Protein AF-A0A4U2DVZ7-F1 (afdb_monomer_lite)

Sequence (122 aa):
MNVKRATLSIHVYLTTVIILVVVLTSGIQIWLTNKGLSELILEANAKLFNRIAIETQLQLNKHYGTAFTAIGAFTKSYAVNSPDIEVREKLIPQLAQLLNEFPHVTSYSFYYPSGDLLSIAR

pLDDT: mean 84.23, std 10.75, range [34.94, 95.75]

Secondary structure (DSSP, 8-state):
---------HHHHHHHHHHHHHHHHHHHHHHHHHHHHHHHHHHHHHHHHHHHHHHHHHHHHHHHHHHHHHHHHHHHSHHHH-S-HHHHHTTHHHHHHHHHH-TT--EEEEE-TTS-EEEEE-

Foldseek 3Di:
DDPPPPPPDPVVVVVVVVVVVVCVVVVVVVVVVVVVVVVVVVVVVVVVVVVVVVVVVVVCCVQCVVVVVVVVVLVPDCLLQPPDPVSVVVCVVVQVVVCVVRVVDAKDWHQHPVRDIDIDGD

Structure (mmCIF, N/CA/C/O backbone):
data_AF-A0A4U2DVZ7-F1
#
_entry.id   AF-A0A4U2DVZ7-F1
#
loop_
_atom_site.group_PDB
_atom_site.id
_atom_site.type_symbol
_atom_site.label_atom_id
_atom_site.label_alt_id
_atom_site.label_comp_id
_atom_site.label_asym_id
_atom_site.label_entity_id
_atom_site.label_seq_id
_atom_site.pdbx_PDB_ins_code
_atom_site.Cartn_x
_atom_site.Cartn_y
_atom_site.Cartn_z
_atom_site.o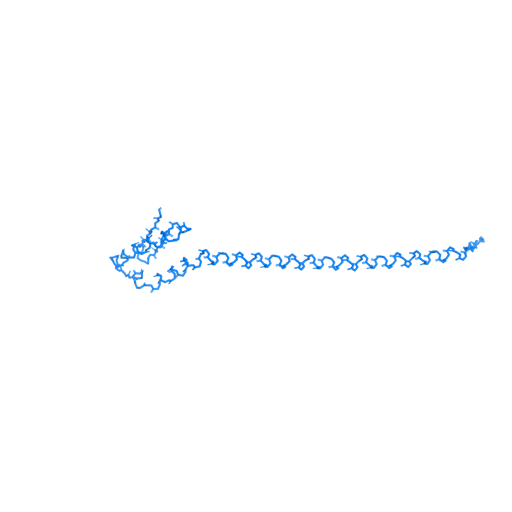ccupancy
_atom_site.B_iso_or_equiv
_atom_site.auth_seq_id
_atom_site.auth_comp_id
_atom_site.auth_asym_id
_atom_site.auth_atom_id
_atom_site.pdbx_PDB_model_num
ATOM 1 N N . MET A 1 1 ? 60.331 -9.190 -53.56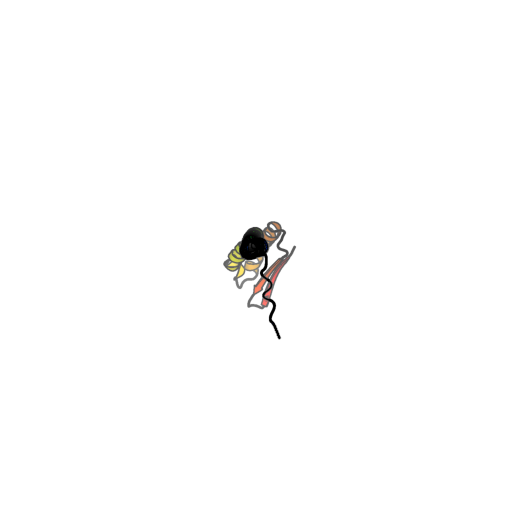9 1.00 36.16 1 MET A N 1
ATOM 2 C CA . MET A 1 1 ? 58.936 -9.681 -53.619 1.00 36.16 1 MET A CA 1
ATOM 3 C C . MET A 1 1 ? 58.028 -8.471 -53.785 1.00 36.16 1 MET A C 1
ATOM 5 O O . MET A 1 1 ? 58.029 -7.604 -52.925 1.00 36.16 1 MET A O 1
ATOM 9 N N . ASN A 1 2 ? 57.404 -8.331 -54.954 1.00 34.94 2 ASN A N 1
ATOM 10 C CA . ASN A 1 2 ? 56.772 -7.092 -55.413 1.00 34.94 2 ASN A CA 1
ATOM 11 C C . ASN A 1 2 ? 55.336 -7.006 -54.864 1.00 34.94 2 ASN A C 1
ATOM 13 O O . ASN A 1 2 ? 54.484 -7.808 -55.249 1.00 34.94 2 ASN A O 1
ATOM 17 N N . VAL A 1 3 ? 55.079 -6.091 -53.925 1.00 53.47 3 VAL A N 1
ATOM 18 C CA . VAL A 1 3 ? 53.750 -5.892 -53.325 1.00 53.47 3 VAL A CA 1
ATOM 19 C C . VAL A 1 3 ? 52.856 -5.238 -54.376 1.00 53.47 3 VAL A C 1
ATOM 21 O O . VAL A 1 3 ? 52.923 -4.031 -54.604 1.00 53.47 3 VAL A O 1
ATOM 24 N N . LYS A 1 4 ? 52.030 -6.044 -55.052 1.00 51.62 4 LYS A N 1
ATOM 25 C CA . LYS A 1 4 ? 51.003 -5.541 -55.968 1.00 51.62 4 LYS A CA 1
ATOM 26 C C . LYS A 1 4 ? 50.030 -4.665 -55.173 1.00 51.62 4 LYS A C 1
ATOM 28 O O . LYS A 1 4 ? 49.204 -5.179 -54.424 1.00 51.62 4 LYS A O 1
ATOM 33 N N . ARG A 1 5 ? 50.120 -3.342 -55.335 1.00 55.81 5 ARG A N 1
ATOM 34 C CA . ARG A 1 5 ? 49.074 -2.414 -54.892 1.00 55.81 5 ARG A CA 1
ATOM 35 C C . ARG A 1 5 ? 47.848 -2.669 -55.763 1.00 55.81 5 ARG A C 1
ATOM 37 O O . ARG A 1 5 ? 47.826 -2.273 -56.923 1.00 55.81 5 ARG A O 1
ATOM 44 N N . ALA A 1 6 ? 46.859 -3.371 -55.220 1.00 59.16 6 ALA A N 1
ATOM 45 C CA . ALA A 1 6 ? 45.544 -3.458 -55.832 1.00 59.16 6 ALA A CA 1
ATOM 46 C C . ALA A 1 6 ? 44.935 -2.049 -55.818 1.00 59.16 6 ALA A C 1
ATOM 48 O O . ALA A 1 6 ? 44.461 -1.574 -54.789 1.00 59.16 6 ALA A O 1
ATOM 49 N N . THR A 1 7 ? 45.013 -1.342 -56.944 1.00 58.47 7 THR A N 1
ATOM 50 C CA . THR A 1 7 ? 44.307 -0.077 -57.143 1.00 58.47 7 THR A CA 1
ATOM 51 C C . THR A 1 7 ? 42.826 -0.403 -57.276 1.00 58.47 7 THR A C 1
ATO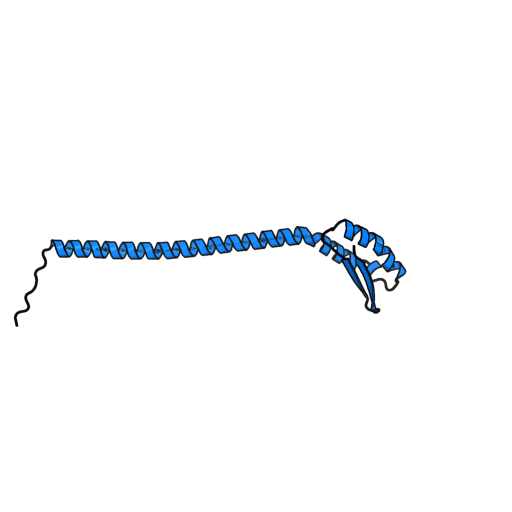M 53 O O . THR A 1 7 ? 42.338 -0.715 -58.362 1.00 58.47 7 THR A O 1
ATOM 56 N N . LEU A 1 8 ? 42.124 -0.426 -56.146 1.00 57.50 8 LEU A N 1
ATOM 57 C CA . LEU A 1 8 ? 40.675 -0.565 -56.121 1.00 57.50 8 LEU A CA 1
ATOM 58 C C . LEU A 1 8 ? 40.053 0.609 -56.887 1.00 57.50 8 LEU A C 1
ATOM 60 O O . LEU A 1 8 ? 40.417 1.765 -56.676 1.00 57.50 8 LEU A O 1
ATOM 64 N N . SER A 1 9 ? 39.135 0.293 -57.803 1.00 71.38 9 SER A N 1
ATOM 65 C CA . SER A 1 9 ? 38.401 1.292 -58.581 1.00 71.38 9 SER A CA 1
ATOM 66 C C . SER A 1 9 ? 37.676 2.248 -57.632 1.00 71.38 9 SER A C 1
ATOM 68 O O . SER A 1 9 ? 37.102 1.811 -56.636 1.00 71.38 9 SER A O 1
ATOM 70 N N . ILE A 1 10 ? 37.691 3.546 -57.940 1.00 73.94 10 ILE A N 1
ATOM 71 C CA . ILE A 1 10 ? 37.124 4.637 -57.124 1.00 73.94 10 ILE A CA 1
ATOM 72 C C . ILE A 1 10 ? 35.697 4.342 -56.609 1.00 73.94 10 ILE A C 1
ATOM 74 O O . ILE A 1 10 ? 35.343 4.699 -55.487 1.00 73.94 10 ILE A O 1
ATOM 78 N N . HIS A 1 11 ? 34.912 3.597 -57.391 1.00 73.75 11 HIS A N 1
ATOM 79 C CA . HIS A 1 11 ? 33.556 3.155 -57.061 1.00 73.75 11 HIS A CA 1
ATOM 80 C C . HIS A 1 11 ? 33.495 2.257 -55.815 1.00 73.75 11 HIS A C 1
ATOM 82 O O . HIS A 1 11 ? 32.539 2.339 -55.043 1.00 73.75 11 HIS A O 1
ATOM 88 N N . VAL A 1 12 ? 34.517 1.427 -55.580 1.00 81.38 12 VAL A N 1
ATOM 89 C CA . VAL A 1 12 ? 34.584 0.538 -54.410 1.00 81.38 12 VAL A CA 1
ATOM 90 C C . VAL A 1 12 ? 34.827 1.344 -53.138 1.00 81.38 12 VAL A C 1
ATOM 92 O O . VAL A 1 12 ? 34.175 1.095 -52.126 1.00 81.38 12 VAL A O 1
ATOM 95 N N . TYR A 1 13 ? 35.699 2.355 -53.190 1.00 82.44 13 TYR A N 1
ATOM 96 C CA . TYR A 1 13 ? 35.927 3.252 -52.055 1.00 82.44 13 TYR A CA 1
ATOM 97 C C . TYR A 1 13 ? 34.662 4.033 -51.696 1.00 82.44 13 TYR A C 1
ATOM 99 O O . TYR A 1 13 ? 34.267 4.046 -50.533 1.00 82.44 13 TYR A O 1
ATOM 107 N N . LEU A 1 14 ? 33.987 4.612 -52.694 1.00 83.31 14 LEU A N 1
ATOM 108 C CA . LEU A 1 14 ? 32.749 5.363 -52.483 1.00 83.31 14 LEU A CA 1
ATOM 109 C C . LEU A 1 14 ? 31.652 4.485 -51.859 1.00 83.31 14 LEU A C 1
ATOM 111 O O . LEU A 1 14 ? 31.043 4.869 -50.863 1.00 83.31 14 LEU A O 1
ATOM 115 N N . THR A 1 15 ? 31.450 3.278 -52.393 1.00 89.56 15 THR A N 1
ATOM 116 C CA . THR A 1 15 ? 30.448 2.330 -51.880 1.00 89.56 15 THR A CA 1
ATOM 117 C C . THR A 1 15 ? 30.771 1.896 -50.451 1.00 89.56 15 THR A C 1
ATOM 119 O O . THR A 1 15 ? 29.884 1.847 -49.604 1.00 89.56 15 THR A O 1
ATOM 122 N N . THR A 1 16 ? 32.048 1.645 -50.151 1.00 88.31 16 THR A N 1
ATOM 123 C CA . THR A 1 16 ? 32.490 1.254 -48.805 1.00 88.31 16 THR A CA 1
ATOM 124 C C . THR A 1 16 ? 32.238 2.367 -47.789 1.00 88.31 16 THR A C 1
ATOM 126 O O . THR A 1 16 ? 31.748 2.093 -46.697 1.00 88.31 16 THR A O 1
ATOM 129 N N . VAL A 1 17 ? 32.513 3.626 -48.148 1.00 91.00 17 VAL A N 1
ATOM 130 C CA . VAL A 1 17 ? 32.250 4.779 -47.272 1.00 91.00 17 VAL A CA 1
ATOM 131 C C . VAL A 1 17 ? 30.752 4.958 -47.034 1.00 91.00 17 VAL A C 1
ATOM 133 O O . VAL A 1 17 ? 30.344 5.164 -45.893 1.00 91.00 17 VAL A O 1
ATOM 136 N N . ILE A 1 18 ? 29.922 4.824 -48.072 1.00 92.19 18 ILE A N 1
ATOM 137 C CA . ILE A 1 18 ? 28.462 4.916 -47.931 1.00 92.19 18 ILE A CA 1
ATOM 138 C C . ILE A 1 18 ? 27.946 3.823 -46.990 1.00 92.19 18 ILE A C 1
ATOM 140 O O . ILE A 1 18 ? 27.223 4.127 -46.043 1.00 92.19 18 ILE A O 1
ATOM 144 N N . IL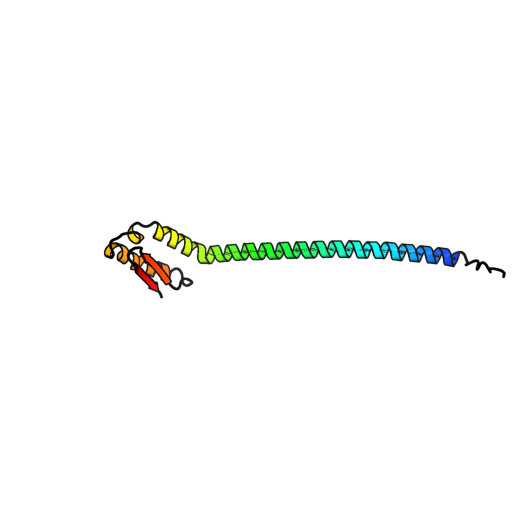E A 1 19 ? 28.355 2.568 -47.199 1.00 93.25 19 ILE A N 1
ATOM 145 C CA . ILE A 1 19 ? 27.953 1.448 -46.338 1.00 93.25 19 ILE A CA 1
ATOM 146 C C . ILE A 1 19 ? 28.407 1.690 -44.896 1.00 93.25 19 ILE A C 1
ATOM 148 O O . ILE A 1 19 ? 27.616 1.512 -43.973 1.00 93.25 19 ILE A O 1
ATOM 152 N N . LEU A 1 20 ? 29.646 2.146 -44.690 1.00 94.19 20 LEU A N 1
ATOM 153 C CA . LEU A 1 20 ? 30.174 2.450 -43.360 1.00 94.19 20 LEU A CA 1
ATOM 154 C C . LEU A 1 20 ? 29.317 3.505 -42.644 1.00 94.19 20 LEU A C 1
ATOM 156 O O . LEU A 1 20 ? 28.933 3.311 -41.492 1.00 94.19 20 LEU A O 1
ATOM 160 N N . VAL A 1 21 ? 28.978 4.600 -43.328 1.00 94.62 21 VAL A N 1
ATOM 161 C CA . VAL A 1 21 ? 28.149 5.671 -42.758 1.00 94.62 21 VAL A CA 1
ATOM 162 C C . VAL A 1 21 ? 26.741 5.169 -42.445 1.00 94.62 21 VAL A C 1
ATOM 164 O O . VAL A 1 21 ? 26.222 5.460 -41.367 1.00 94.62 21 VAL A O 1
ATOM 167 N N . VAL A 1 22 ? 26.132 4.377 -43.332 1.00 95.56 22 VAL A N 1
ATOM 168 C CA . VAL A 1 22 ? 24.801 3.791 -43.100 1.00 95.56 22 VAL A CA 1
ATOM 169 C C . VAL A 1 22 ? 24.815 2.860 -41.888 1.00 95.56 22 VAL A C 1
ATOM 171 O O . VAL A 1 22 ? 23.927 2.950 -41.043 1.00 95.56 22 VAL A O 1
ATOM 174 N N . VAL A 1 23 ? 25.832 2.007 -41.750 1.00 95.75 23 VAL A N 1
ATOM 175 C CA . VAL A 1 23 ? 25.953 1.092 -40.604 1.00 95.75 23 VAL A CA 1
ATOM 176 C C . VAL A 1 23 ? 26.142 1.865 -39.300 1.00 95.75 23 VAL A C 1
ATOM 178 O O . VAL A 1 23 ? 25.478 1.559 -38.311 1.00 95.75 23 VAL A O 1
ATOM 181 N N . LEU A 1 24 ? 26.995 2.892 -39.292 1.00 95.19 24 LEU A N 1
ATOM 182 C CA . LEU A 1 24 ? 27.234 3.710 -38.101 1.00 95.19 24 LEU A CA 1
ATOM 183 C C . LEU A 1 24 ? 25.984 4.489 -37.683 1.00 95.19 24 LEU A C 1
ATOM 185 O O . LEU A 1 24 ? 25.597 4.455 -36.517 1.00 95.19 24 LEU A O 1
ATOM 189 N N . THR A 1 25 ? 25.329 5.160 -38.631 1.00 94.38 25 THR A N 1
ATOM 190 C CA . THR A 1 25 ? 24.107 5.932 -38.357 1.00 94.38 25 THR A CA 1
ATOM 191 C C . THR A 1 25 ? 22.969 5.032 -37.885 1.00 94.38 25 THR A C 1
ATOM 193 O O . THR A 1 25 ? 22.352 5.331 -36.864 1.00 94.38 25 THR A O 1
ATOM 196 N N . SER A 1 26 ? 22.754 3.891 -38.547 1.00 94.50 26 SER A N 1
ATOM 197 C CA . SER A 1 26 ? 21.735 2.911 -38.149 1.00 94.50 26 SER A CA 1
ATOM 198 C C . SER A 1 26 ? 22.035 2.317 -36.773 1.00 94.50 26 SER A C 1
ATOM 200 O O . SER A 1 26 ? 21.141 2.211 -35.939 1.00 94.50 26 SER A O 1
ATOM 202 N N . GLY A 1 27 ? 23.297 1.976 -36.494 1.00 93.00 27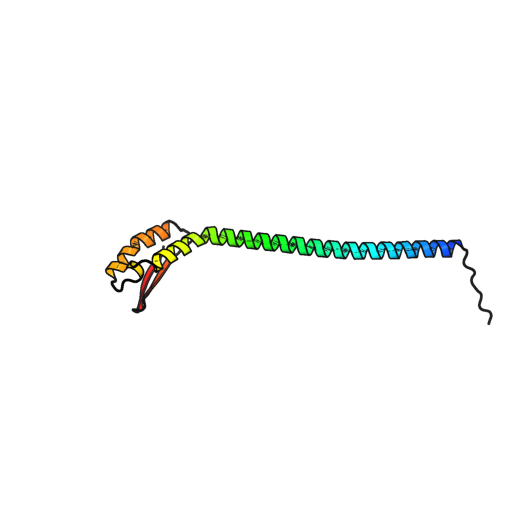 GLY A N 1
ATOM 203 C CA . GLY A 1 27 ? 23.713 1.451 -35.193 1.00 93.00 27 GLY A CA 1
ATOM 204 C C . GLY A 1 27 ? 23.466 2.443 -34.054 1.00 93.00 27 GLY A C 1
ATOM 205 O O . GLY A 1 27 ? 22.897 2.072 -33.027 1.00 93.00 27 GLY A O 1
ATOM 206 N N . ILE A 1 28 ? 23.825 3.717 -34.253 1.00 93.81 28 ILE A N 1
ATOM 207 C CA . ILE A 1 28 ? 23.580 4.783 -33.270 1.00 93.81 28 ILE A CA 1
ATOM 208 C C . ILE A 1 28 ? 22.077 4.995 -33.066 1.00 93.81 28 ILE A C 1
ATOM 210 O O . ILE A 1 28 ? 21.631 5.100 -31.925 1.00 93.81 28 ILE A O 1
ATOM 214 N N . GLN A 1 29 ? 21.288 5.027 -34.143 1.00 90.88 29 GLN A N 1
ATOM 215 C CA . GLN A 1 29 ? 19.832 5.172 -34.055 1.00 90.88 29 GLN A CA 1
ATOM 216 C C . GLN A 1 29 ? 19.199 4.022 -33.273 1.00 90.88 29 GLN A C 1
ATOM 218 O O . GLN A 1 29 ? 18.458 4.277 -32.328 1.00 90.88 29 GLN A O 1
ATOM 223 N N . ILE A 1 30 ? 19.541 2.772 -33.598 1.00 93.50 30 ILE A N 1
ATOM 224 C CA . ILE A 1 30 ? 19.050 1.590 -32.875 1.00 93.50 30 ILE A CA 1
ATOM 225 C C . ILE A 1 30 ? 19.413 1.685 -31.393 1.00 93.50 30 ILE A C 1
ATOM 227 O O . ILE A 1 30 ? 18.566 1.434 -30.536 1.00 93.50 30 ILE A O 1
ATOM 231 N N . TRP A 1 31 ? 20.648 2.077 -31.077 1.00 91.81 31 TRP A N 1
ATOM 232 C CA . TRP A 1 31 ? 21.097 2.207 -29.694 1.00 91.81 31 TRP A CA 1
ATOM 233 C C . TRP A 1 31 ? 20.312 3.276 -28.921 1.00 91.81 31 TRP A C 1
ATOM 235 O O . TRP A 1 31 ? 19.808 2.998 -27.830 1.00 91.81 31 TRP A O 1
ATOM 245 N N . LEU A 1 32 ? 20.150 4.470 -29.499 1.00 91.56 32 LEU A N 1
ATOM 246 C CA . LEU A 1 32 ? 19.385 5.562 -28.890 1.00 91.56 32 LEU A CA 1
ATOM 247 C C . LEU A 1 32 ? 17.907 5.197 -28.721 1.00 91.56 32 LEU A C 1
ATOM 249 O O . LEU A 1 32 ? 17.340 5.418 -27.652 1.00 91.56 32 LEU A O 1
ATOM 253 N N . THR A 1 33 ? 17.294 4.596 -29.741 1.00 92.19 33 THR A N 1
ATOM 254 C CA . THR A 1 33 ? 15.898 4.152 -29.689 1.00 92.19 33 THR A CA 1
ATOM 255 C C . THR A 1 33 ? 15.700 3.065 -28.639 1.00 92.19 33 THR A C 1
ATOM 257 O O . THR A 1 33 ? 14.752 3.147 -27.863 1.00 92.19 33 THR A O 1
ATOM 260 N N . ASN A 1 34 ? 16.596 2.080 -28.554 1.00 89.81 34 ASN A N 1
ATOM 261 C CA . ASN A 1 34 ? 16.488 1.017 -27.557 1.00 89.81 34 ASN A CA 1
ATOM 262 C C . ASN A 1 34 ? 16.603 1.566 -26.126 1.00 89.81 34 ASN A C 1
ATOM 264 O O . ASN A 1 34 ? 15.844 1.162 -25.243 1.00 89.81 34 ASN A O 1
ATOM 268 N N . LYS A 1 35 ? 17.505 2.532 -25.904 1.00 90.62 35 LYS A N 1
ATOM 269 C CA . LYS A 1 35 ? 17.629 3.216 -24.613 1.00 90.62 35 LYS A CA 1
ATOM 270 C C . LYS A 1 35 ? 16.356 3.997 -24.270 1.00 90.62 35 LYS A C 1
ATOM 272 O O . LYS A 1 35 ? 15.810 3.803 -23.189 1.00 90.62 35 LYS A O 1
ATOM 277 N N . GLY A 1 36 ? 15.850 4.804 -25.205 1.00 87.88 36 GLY A N 1
ATOM 278 C CA . GLY A 1 36 ? 14.630 5.589 -25.000 1.00 87.88 36 GLY A CA 1
ATOM 279 C C . GLY A 1 36 ? 13.397 4.720 -24.742 1.00 87.88 36 GLY A C 1
ATOM 280 O O . GLY A 1 36 ? 12.641 4.988 -23.815 1.00 87.88 36 GLY A O 1
ATOM 281 N N . LEU A 1 37 ? 13.213 3.632 -25.497 1.00 89.88 37 LEU A N 1
ATOM 282 C CA . LEU A 1 37 ? 12.116 2.686 -25.265 1.00 89.88 37 LEU A CA 1
ATOM 283 C C . LEU A 1 37 ? 12.235 1.995 -23.905 1.00 89.88 37 LEU A C 1
ATOM 285 O O . LEU A 1 37 ? 11.230 1.844 -23.216 1.00 89.88 37 LEU A O 1
ATOM 289 N N . SER A 1 38 ? 13.445 1.606 -23.501 1.00 89.00 38 SER A N 1
ATOM 290 C CA . SER A 1 38 ? 13.673 0.976 -22.195 1.00 89.00 38 SER A CA 1
ATOM 291 C C . SER A 1 38 ? 13.333 1.922 -21.041 1.00 89.00 38 SER A C 1
ATOM 293 O O . SER A 1 38 ? 12.663 1.511 -20.095 1.00 89.00 38 SER A O 1
ATOM 295 N N . GLU A 1 39 ? 13.743 3.190 -21.134 1.00 91.00 39 GLU A N 1
ATOM 296 C CA . GLU A 1 39 ? 13.409 4.224 -20.146 1.00 91.00 39 GLU A CA 1
ATOM 297 C C . GLU A 1 39 ? 11.898 4.482 -20.091 1.00 91.00 39 GLU A C 1
ATOM 299 O O . GLU A 1 39 ? 11.315 4.455 -19.008 1.00 91.00 39 GLU A O 1
ATOM 304 N N . LEU A 1 40 ? 11.242 4.629 -21.246 1.00 92.19 40 LEU A N 1
ATOM 305 C CA . LEU A 1 40 ? 9.792 4.832 -21.320 1.00 92.19 40 LEU A CA 1
ATOM 306 C C . LEU A 1 40 ? 9.003 3.647 -20.753 1.00 92.19 40 LEU A C 1
ATOM 308 O O . LEU A 1 40 ? 8.022 3.850 -20.039 1.00 92.19 40 LEU A O 1
ATOM 312 N N . ILE A 1 41 ? 9.414 2.409 -21.047 1.00 90.62 41 ILE A N 1
ATOM 313 C CA . ILE A 1 41 ? 8.780 1.204 -20.491 1.00 90.62 41 ILE A CA 1
ATOM 314 C C . ILE A 1 41 ? 8.950 1.174 -18.971 1.00 90.62 41 ILE A C 1
ATOM 316 O O . ILE A 1 41 ? 7.998 0.874 -18.247 1.00 90.62 41 ILE A O 1
ATOM 320 N N . LEU A 1 42 ? 10.145 1.499 -18.476 1.00 92.00 42 LEU A N 1
ATOM 321 C CA . LEU A 1 42 ? 10.420 1.529 -17.044 1.00 92.00 42 LEU A CA 1
ATOM 322 C C . LEU A 1 42 ? 9.578 2.597 -16.334 1.00 92.00 42 LEU A C 1
ATOM 324 O O . LEU A 1 42 ? 8.962 2.304 -15.308 1.00 92.00 42 LEU A O 1
ATOM 328 N N . GLU A 1 43 ? 9.481 3.797 -16.901 1.00 92.81 43 GLU A N 1
ATOM 329 C CA . GLU A 1 43 ? 8.659 4.882 -16.363 1.00 92.81 43 GLU A CA 1
ATOM 330 C C . GLU A 1 43 ? 7.161 4.547 -16.406 1.00 92.81 43 GLU A C 1
ATOM 332 O O . GLU A 1 43 ? 6.446 4.741 -15.418 1.00 92.81 43 GLU A O 1
ATOM 337 N N . ALA A 1 44 ? 6.677 3.981 -17.514 1.00 91.19 44 ALA A N 1
ATOM 338 C CA . ALA A 1 44 ? 5.287 3.557 -17.649 1.00 91.19 44 ALA A CA 1
ATOM 339 C C . ALA A 1 44 ? 4.920 2.488 -16.608 1.00 91.19 44 ALA A C 1
ATOM 341 O O . ALA A 1 44 ? 3.878 2.593 -15.955 1.00 91.19 44 ALA A O 1
ATOM 342 N N . ASN A 1 45 ? 5.797 1.504 -16.399 1.00 92.56 45 ASN A N 1
ATOM 343 C CA . ASN A 1 45 ? 5.608 0.482 -15.374 1.00 92.56 45 ASN A CA 1
ATOM 344 C C . ASN A 1 45 ? 5.619 1.089 -13.971 1.00 92.56 45 ASN A C 1
ATOM 346 O O . ASN A 1 45 ? 4.717 0.805 -13.185 1.00 92.56 45 ASN A O 1
ATOM 350 N N . ALA A 1 46 ? 6.577 1.966 -13.662 1.00 92.69 46 ALA A N 1
ATOM 351 C CA . ALA A 1 46 ? 6.632 2.649 -12.371 1.00 92.69 46 ALA A CA 1
ATOM 352 C C . ALA A 1 46 ? 5.343 3.441 -12.094 1.00 92.69 46 ALA A C 1
ATOM 354 O O . ALA A 1 46 ? 4.784 3.368 -10.998 1.00 92.69 46 ALA A O 1
ATOM 355 N N . LYS A 1 47 ? 4.814 4.138 -13.105 1.00 94.81 47 LYS A N 1
ATOM 356 C CA . LYS A 1 47 ? 3.552 4.879 -13.004 1.00 94.81 47 LYS A CA 1
ATOM 357 C C . LYS A 1 47 ? 2.350 3.959 -12.783 1.00 94.81 47 LYS A C 1
ATOM 359 O O . LYS A 1 47 ? 1.496 4.279 -11.955 1.00 94.81 47 LYS A O 1
ATOM 364 N N . LEU A 1 48 ? 2.281 2.831 -13.492 1.00 94.44 48 LEU A N 1
ATOM 365 C CA . LEU A 1 48 ? 1.227 1.830 -13.304 1.00 94.44 48 LEU A CA 1
ATOM 366 C C . LEU A 1 48 ? 1.281 1.221 -11.902 1.00 94.44 48 LEU A C 1
ATOM 368 O O . LEU A 1 48 ? 0.256 1.193 -11.225 1.00 94.44 48 LEU A O 1
ATOM 372 N N . PHE A 1 49 ? 2.460 0.812 -11.431 1.00 95.44 49 PHE A N 1
ATOM 373 C CA . PHE A 1 49 ? 2.629 0.283 -10.077 1.00 95.44 49 PHE A CA 1
ATOM 374 C C . PHE A 1 49 ? 2.249 1.307 -9.011 1.00 95.44 49 PHE A C 1
ATOM 376 O O . PHE A 1 49 ? 1.510 0.971 -8.088 1.00 95.44 49 PHE A O 1
ATOM 383 N N . ASN A 1 50 ? 2.682 2.561 -9.155 1.00 95.12 50 ASN A N 1
ATOM 384 C CA . ASN A 1 50 ? 2.309 3.622 -8.224 1.00 95.12 50 ASN A CA 1
ATOM 385 C C . ASN A 1 50 ? 0.791 3.847 -8.204 1.00 95.12 50 ASN A C 1
ATOM 387 O O . ASN A 1 50 ? 0.189 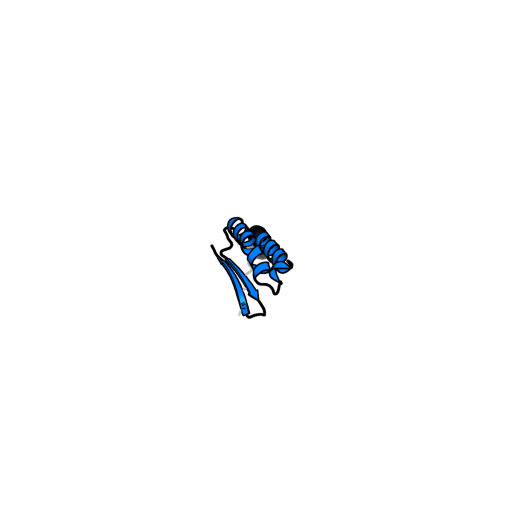3.981 -7.140 1.00 95.12 50 ASN A O 1
ATOM 391 N N . ARG A 1 51 ? 0.146 3.834 -9.375 1.00 94.31 51 ARG A N 1
ATOM 392 C CA . ARG A 1 51 ? -1.309 3.958 -9.468 1.00 94.31 51 ARG A CA 1
ATOM 393 C C . ARG A 1 51 ? -2.023 2.794 -8.785 1.00 94.31 51 ARG A C 1
ATOM 395 O O . ARG A 1 51 ? -2.931 3.039 -7.998 1.00 94.31 51 ARG A O 1
ATOM 402 N N . ILE A 1 52 ? -1.592 1.559 -9.040 1.00 94.12 52 ILE A N 1
ATOM 403 C CA . ILE A 1 52 ? -2.141 0.363 -8.388 1.00 94.12 52 ILE A CA 1
ATOM 404 C C . ILE A 1 52 ? -1.967 0.462 -6.869 1.00 94.12 52 ILE A C 1
ATOM 406 O O . ILE A 1 52 ? -2.911 0.184 -6.135 1.00 94.12 52 ILE A O 1
ATOM 410 N N . ALA A 1 53 ? -0.800 0.896 -6.387 1.00 91.44 53 ALA A N 1
ATOM 411 C CA . ALA A 1 53 ? -0.542 1.064 -4.960 1.00 91.44 53 ALA A CA 1
ATOM 412 C C . ALA A 1 53 ? -1.488 2.095 -4.324 1.00 91.44 53 ALA A C 1
ATOM 414 O O . ALA A 1 53 ? -2.110 1.803 -3.302 1.00 91.44 53 ALA A O 1
ATOM 415 N N . ILE A 1 54 ? -1.657 3.261 -4.954 1.00 95.50 54 ILE A N 1
ATOM 416 C CA . ILE A 1 54 ? -2.562 4.318 -4.478 1.00 95.50 54 ILE A CA 1
ATOM 417 C C . ILE A 1 54 ? -4.017 3.840 -4.489 1.00 95.50 54 ILE A C 1
ATOM 419 O O . ILE A 1 54 ? -4.730 4.016 -3.502 1.00 95.50 54 ILE A O 1
ATOM 423 N N . GLU A 1 55 ? -4.471 3.222 -5.581 1.00 94.06 55 GLU A N 1
ATOM 424 C CA . GLU A 1 55 ? -5.842 2.714 -5.691 1.00 94.06 55 GLU A CA 1
ATOM 425 C C . GLU A 1 55 ? -6.107 1.606 -4.666 1.00 94.06 55 GLU A C 1
ATOM 427 O O . GLU A 1 55 ? -7.148 1.619 -4.008 1.00 94.06 55 GLU A O 1
ATOM 432 N N . THR A 1 56 ? -5.144 0.707 -4.453 1.00 91.75 56 THR A N 1
ATOM 433 C CA . THR A 1 56 ? -5.230 -0.348 -3.434 1.00 91.75 56 THR A CA 1
ATOM 434 C C . THR A 1 56 ? -5.293 0.250 -2.035 1.00 91.75 56 THR A C 1
ATOM 436 O O . THR A 1 56 ? -6.163 -0.119 -1.250 1.00 91.75 56 THR A O 1
ATOM 439 N N . GLN A 1 57 ? -4.425 1.212 -1.715 1.00 89.69 57 GLN A N 1
ATOM 440 C CA . GLN A 1 57 ? -4.447 1.897 -0.423 1.00 89.69 57 GLN A CA 1
ATOM 441 C C . GLN A 1 57 ? -5.787 2.601 -0.190 1.00 89.69 57 GLN A C 1
ATOM 443 O O . GLN A 1 57 ? -6.348 2.518 0.903 1.00 89.69 57 GLN A O 1
ATOM 448 N N . LEU A 1 58 ? -6.324 3.270 -1.210 1.00 91.56 58 LEU A N 1
ATOM 449 C CA . LEU A 1 58 ? -7.609 3.955 -1.122 1.00 91.56 58 LEU A CA 1
ATOM 450 C C . LEU A 1 58 ? -8.755 2.960 -0.921 1.00 91.56 58 LEU A C 1
ATOM 452 O O . LEU A 1 58 ? -9.622 3.203 -0.083 1.00 91.56 58 LEU A O 1
ATOM 456 N N . GLN A 1 59 ? -8.747 1.828 -1.628 1.00 88.94 59 GLN A N 1
ATOM 457 C CA . GLN A 1 59 ? -9.729 0.761 -1.428 1.00 88.94 59 GLN A CA 1
ATOM 458 C C . GLN A 1 59 ? -9.635 0.161 -0.023 1.00 88.94 59 GLN A C 1
ATOM 460 O O . GLN A 1 59 ? -10.660 0.042 0.646 1.00 88.94 59 GLN A O 1
ATOM 465 N N . LEU A 1 60 ? -8.431 -0.146 0.464 1.00 87.44 60 LEU A N 1
ATOM 466 C CA . LEU A 1 60 ? -8.223 -0.645 1.826 1.00 87.44 60 LEU A CA 1
ATOM 467 C C . LEU A 1 60 ? -8.718 0.360 2.868 1.00 87.44 60 LEU A C 1
ATOM 469 O O . LEU A 1 60 ? -9.474 -0.008 3.763 1.00 87.44 60 LEU A O 1
ATOM 473 N N . ASN A 1 61 ? -8.372 1.639 2.725 1.00 87.06 61 ASN A N 1
ATOM 474 C CA . ASN A 1 61 ? -8.843 2.684 3.632 1.00 87.06 61 ASN A CA 1
ATOM 475 C C . ASN A 1 61 ? -10.362 2.863 3.567 1.00 87.06 61 ASN A C 1
ATOM 477 O O . ASN A 1 61 ? -10.995 3.058 4.600 1.00 87.06 61 ASN A O 1
ATOM 481 N N . LYS A 1 62 ? -10.968 2.764 2.381 1.00 84.50 62 LYS A N 1
ATOM 482 C CA . LYS A 1 62 ? -12.424 2.832 2.225 1.00 84.50 62 LYS A CA 1
ATOM 483 C C . LYS A 1 62 ? -13.121 1.642 2.887 1.00 84.50 62 LYS A C 1
ATOM 485 O O . LYS A 1 62 ? -14.173 1.825 3.490 1.00 84.50 62 LYS A O 1
ATOM 490 N N . HIS A 1 63 ? -12.558 0.441 2.766 1.00 82.81 63 HIS A N 1
ATOM 491 C CA . HIS A 1 63 ? -13.156 -0.771 3.319 1.00 82.81 63 HIS A CA 1
ATOM 492 C C . HIS A 1 63 ? -12.949 -0.895 4.829 1.00 82.81 63 HIS A C 1
ATOM 494 O O . HIS A 1 63 ? -13.908 -1.174 5.537 1.00 82.81 63 HIS A O 1
ATOM 500 N N . TYR A 1 64 ? -11.739 -0.644 5.329 1.00 81.31 64 TYR A N 1
ATOM 501 C CA . TYR A 1 64 ? -11.377 -0.899 6.727 1.00 81.31 64 TYR A CA 1
ATOM 502 C C . TYR A 1 64 ? -11.294 0.362 7.595 1.00 81.31 64 TYR A C 1
ATOM 504 O O . TYR A 1 64 ? -11.357 0.268 8.821 1.00 81.31 64 TYR A O 1
ATOM 512 N N . GLY A 1 65 ? -11.161 1.551 7.001 1.00 83.19 65 GLY A N 1
ATOM 513 C CA . GLY A 1 65 ? -10.937 2.797 7.740 1.00 83.19 65 GLY A CA 1
ATOM 514 C C . GLY A 1 65 ? -12.063 3.142 8.712 1.00 83.19 65 GLY A C 1
ATOM 515 O O . GLY A 1 65 ? -11.796 3.599 9.825 1.00 83.19 65 GLY A O 1
ATOM 516 N N . THR A 1 66 ? -13.316 2.868 8.345 1.00 80.38 66 THR A N 1
ATOM 517 C CA . THR A 1 66 ? -14.461 3.101 9.236 1.00 80.38 66 THR A CA 1
ATOM 518 C C . THR A 1 66 ? -14.447 2.155 10.434 1.00 80.38 66 THR A C 1
ATOM 520 O O . THR A 1 66 ? -14.639 2.611 11.559 1.00 80.38 66 THR A O 1
ATOM 523 N N . ALA A 1 67 ? -14.121 0.873 10.230 1.00 78.62 67 ALA A N 1
ATOM 524 C CA . ALA A 1 67 ? -13.969 -0.088 11.321 1.00 78.62 67 ALA A CA 1
ATOM 525 C C . ALA A 1 67 ? -12.825 0.317 12.270 1.00 78.62 67 ALA A C 1
ATOM 527 O O . ALA A 1 67 ? -13.006 0.313 13.487 1.00 78.62 67 ALA A O 1
ATOM 528 N N . PHE A 1 68 ? -11.679 0.757 11.735 1.00 80.06 68 PHE A N 1
ATOM 529 C CA . PHE A 1 68 ? -10.573 1.276 12.550 1.00 80.06 68 PHE A CA 1
ATOM 530 C C . PHE A 1 68 ? -10.945 2.544 13.326 1.00 80.06 68 PHE A C 1
ATOM 532 O O . PHE A 1 68 ? -10.587 2.676 14.496 1.00 80.06 68 PHE A O 1
ATOM 539 N N . THR A 1 69 ? -11.679 3.466 12.702 1.00 81.75 69 THR A N 1
ATOM 540 C CA . THR A 1 69 ? -12.139 4.701 13.358 1.00 81.75 69 THR A CA 1
ATOM 541 C C . THR A 1 69 ? -13.109 4.386 14.493 1.00 81.75 69 THR A C 1
ATOM 543 O O . THR A 1 69 ? -12.979 4.949 15.580 1.00 81.75 69 THR A O 1
ATOM 546 N N . ALA A 1 70 ? -14.032 3.447 14.269 1.00 77.88 70 ALA A N 1
ATOM 547 C CA . ALA A 1 70 ? -14.959 2.983 15.291 1.00 77.88 70 ALA A CA 1
ATOM 548 C C . ALA A 1 70 ? -14.207 2.349 16.470 1.00 77.88 70 ALA A C 1
ATOM 550 O O . ALA A 1 70 ? -14.412 2.774 17.604 1.00 77.88 70 ALA A O 1
ATOM 551 N N . ILE A 1 71 ? -13.267 1.427 16.218 1.00 80.69 71 ILE A N 1
ATOM 552 C CA . ILE A 1 71 ? -12.410 0.850 17.272 1.00 80.69 71 ILE A CA 1
ATOM 553 C C . ILE A 1 71 ? -11.689 1.960 18.044 1.00 80.69 71 ILE A C 1
ATOM 555 O O . ILE A 1 71 ? -11.731 1.979 19.270 1.00 80.69 71 ILE A O 1
ATOM 559 N N . GLY A 1 72 ? -11.080 2.925 17.349 1.00 80.31 72 GLY A N 1
ATOM 560 C CA . GLY A 1 72 ? -10.395 4.048 17.990 1.00 80.31 72 GLY A CA 1
ATOM 561 C C . GLY A 1 72 ? -11.310 4.904 18.874 1.00 80.31 72 GLY A C 1
ATOM 562 O O . GLY A 1 72 ? -10.867 5.401 19.911 1.00 80.31 72 GLY A O 1
ATOM 563 N N . ALA A 1 73 ? -12.582 5.060 18.501 1.00 79.81 73 ALA A N 1
ATOM 564 C CA . ALA A 1 73 ? -13.584 5.729 19.326 1.00 79.81 73 ALA A CA 1
ATOM 565 C C . ALA A 1 73 ? -13.955 4.891 20.562 1.00 79.81 73 ALA A C 1
ATOM 567 O O . ALA A 1 73 ? -13.998 5.432 21.668 1.00 79.81 73 ALA A O 1
ATOM 568 N N . PHE A 1 74 ? -14.139 3.575 20.407 1.00 79.62 74 PHE A N 1
ATOM 569 C CA . PHE A 1 74 ? -14.410 2.663 21.523 1.00 79.62 74 PHE A CA 1
ATOM 570 C C . PHE A 1 74 ? -13.250 2.618 22.519 1.00 79.62 74 PHE A C 1
ATOM 572 O O . PHE A 1 74 ? -13.484 2.771 23.713 1.00 79.62 74 PHE A O 1
ATOM 579 N N . THR A 1 75 ? -11.999 2.526 22.065 1.00 78.44 75 THR A N 1
ATOM 580 C CA . THR A 1 75 ? -10.825 2.522 22.957 1.00 78.44 75 THR A CA 1
ATOM 581 C C . THR A 1 75 ? -10.704 3.809 23.781 1.00 78.44 75 THR A C 1
ATOM 583 O O . THR A 1 75 ? -10.159 3.792 24.882 1.00 78.44 75 THR A O 1
ATOM 586 N N . LYS A 1 76 ? -11.233 4.935 23.283 1.00 78.75 76 LYS A N 1
ATOM 587 C CA . LYS A 1 76 ? -11.287 6.211 24.018 1.00 78.75 76 LYS A CA 1
ATOM 588 C C . LYS A 1 76 ? -12.510 6.337 24.932 1.00 78.75 76 LYS A C 1
ATOM 590 O O . LYS A 1 76 ? -12.555 7.254 25.749 1.00 78.75 76 LYS A O 1
ATOM 595 N N . SER A 1 77 ? -13.496 5.452 24.805 1.00 77.31 77 SER A N 1
ATOM 596 C CA . SER A 1 77 ? -14.696 5.462 25.638 1.00 77.31 77 SER A CA 1
ATOM 597 C C . SER A 1 77 ? -14.367 5.060 27.074 1.00 77.31 77 SER A C 1
ATOM 599 O O . SER A 1 77 ? -13.656 4.083 27.324 1.00 77.31 77 SER A O 1
ATOM 601 N N . TYR A 1 78 ? -14.949 5.784 28.033 1.00 70.81 78 TYR A N 1
ATOM 602 C CA . TYR A 1 78 ? -14.892 5.431 29.452 1.00 70.81 78 TYR A CA 1
ATOM 603 C C . TYR A 1 78 ? -15.416 4.012 29.702 1.00 70.81 78 TYR A C 1
ATOM 605 O O . TYR A 1 78 ? -14.860 3.283 30.513 1.00 70.81 78 TYR A O 1
ATOM 613 N N . ALA A 1 79 ? -16.450 3.596 28.968 1.00 75.62 79 ALA A N 1
ATOM 614 C CA . ALA A 1 79 ? -17.086 2.306 29.183 1.00 75.62 79 ALA A CA 1
ATOM 615 C C . ALA A 1 79 ? -16.183 1.120 28.809 1.00 75.62 79 ALA A C 1
ATOM 617 O O . ALA A 1 79 ? -16.257 0.084 29.464 1.00 75.62 79 ALA A O 1
ATOM 618 N N . VAL A 1 80 ? -15.294 1.276 27.815 1.00 77.12 80 VAL A N 1
ATOM 619 C CA . VAL A 1 80 ? -14.318 0.226 27.485 1.00 77.12 80 VAL A CA 1
ATOM 620 C C . VAL A 1 80 ? -13.295 0.136 28.603 1.00 77.12 80 VAL A C 1
ATOM 622 O O . VAL A 1 80 ? -13.035 -0.956 29.074 1.00 77.12 80 VAL A O 1
ATOM 625 N N . ASN A 1 81 ? -12.768 1.262 29.086 1.00 78.88 81 ASN A N 1
ATOM 626 C CA . ASN A 1 81 ? -11.703 1.276 30.095 1.00 78.88 81 ASN A CA 1
ATOM 627 C C . ASN A 1 81 ? -12.199 1.171 31.548 1.00 78.88 81 ASN A C 1
ATOM 629 O O . ASN A 1 81 ? -11.389 1.210 32.474 1.00 78.88 81 ASN A O 1
ATOM 633 N N . SER A 1 82 ? -13.512 1.064 31.765 1.00 79.69 82 SER A N 1
ATOM 634 C CA . SER A 1 82 ? -14.094 0.977 33.104 1.00 79.69 82 SER A CA 1
ATOM 635 C C . SER A 1 82 ? -13.572 -0.268 33.829 1.00 79.69 82 SER A C 1
ATOM 637 O O . SER A 1 82 ? -13.472 -1.323 33.207 1.00 79.69 82 SER A O 1
ATOM 639 N N . PRO A 1 83 ? -13.241 -0.205 35.128 1.00 77.56 83 PRO A N 1
ATOM 640 C CA . PRO A 1 83 ? -12.930 -1.394 35.922 1.00 77.56 83 PRO A CA 1
ATOM 641 C C . PRO A 1 83 ? -14.174 -2.253 36.216 1.00 77.56 83 PRO A C 1
ATOM 643 O O . PRO A 1 83 ? -14.028 -3.422 36.552 1.00 77.56 83 PRO A O 1
ATOM 646 N N . ASP A 1 84 ? -15.374 -1.686 36.074 1.00 83.69 84 ASP A N 1
ATOM 647 C CA . ASP A 1 84 ? -16.654 -2.342 36.352 1.00 83.69 84 ASP A CA 1
ATOM 648 C C . ASP A 1 84 ? -17.177 -3.116 35.130 1.00 83.69 84 ASP A C 1
ATOM 650 O O . ASP A 1 84 ? -17.331 -2.552 34.040 1.00 83.69 84 ASP A O 1
ATOM 654 N N . ILE A 1 85 ? -17.472 -4.404 35.327 1.00 83.38 85 ILE A N 1
ATOM 655 C CA . ILE A 1 85 ? -17.973 -5.304 34.288 1.00 83.38 85 ILE A CA 1
ATOM 656 C C . ILE A 1 85 ? -19.365 -4.908 33.791 1.00 83.38 85 ILE A C 1
ATOM 658 O O . ILE A 1 85 ? -19.594 -4.935 32.583 1.00 83.38 85 ILE A O 1
ATOM 662 N N . GLU A 1 86 ? -20.253 -4.423 34.664 1.00 83.56 86 GLU A N 1
ATOM 663 C CA . GLU A 1 86 ? -21.610 -4.014 34.273 1.00 83.56 86 GLU A CA 1
ATOM 664 C C . GLU A 1 86 ? -21.578 -2.806 33.328 1.00 83.56 86 GLU A C 1
ATOM 666 O O . GLU A 1 86 ? -22.426 -2.635 32.448 1.00 83.56 86 GLU A O 1
ATOM 671 N N . VAL A 1 87 ? -20.570 -1.945 33.489 1.00 83.62 87 VAL A N 1
ATOM 672 C CA . VAL A 1 87 ? -20.347 -0.792 32.611 1.00 83.62 87 VAL A CA 1
ATOM 673 C C . VAL A 1 87 ? -19.797 -1.237 31.253 1.00 83.62 87 VAL A C 1
ATOM 675 O O . VAL A 1 87 ? -20.186 -0.666 30.232 1.00 83.62 87 VAL A O 1
ATOM 678 N N . ARG A 1 88 ? -18.943 -2.270 31.219 1.00 83.62 88 ARG A N 1
ATOM 679 C CA . ARG A 1 88 ? -18.405 -2.850 29.975 1.00 83.62 88 ARG A CA 1
ATOM 680 C C . ARG A 1 88 ? -19.483 -3.584 29.181 1.00 83.62 88 ARG A C 1
ATOM 682 O O . ARG A 1 88 ? -19.562 -3.421 27.966 1.00 83.62 88 ARG A O 1
ATOM 689 N N . GLU A 1 89 ? -20.348 -4.346 29.847 1.00 84.38 89 GLU A N 1
ATOM 690 C CA . GLU A 1 89 ? -21.424 -5.111 29.201 1.00 84.38 89 GLU A CA 1
ATOM 691 C C . GLU A 1 89 ? -22.432 -4.219 28.471 1.00 84.38 89 GLU A C 1
ATOM 693 O O . GLU A 1 89 ? -22.966 -4.604 27.432 1.00 84.38 89 GLU A O 1
ATOM 698 N N . LYS A 1 90 ? -22.625 -2.973 28.919 1.00 85.62 90 LYS A N 1
ATOM 699 C CA . LYS A 1 90 ? -23.469 -1.990 28.214 1.00 85.62 90 LYS A CA 1
ATOM 700 C C . LYS A 1 90 ? -22.972 -1.646 26.804 1.00 85.62 90 LYS A C 1
ATOM 702 O O . LYS A 1 90 ? -23.732 -1.074 26.023 1.00 85.62 90 LYS A O 1
ATOM 707 N N . LEU A 1 91 ? -21.734 -2.002 26.455 1.00 82.62 91 LEU A N 1
ATOM 708 C CA . LEU A 1 91 ? -21.185 -1.841 25.106 1.00 82.62 91 LEU A CA 1
ATOM 709 C C . LEU A 1 91 ? -21.545 -2.986 24.158 1.00 82.62 91 LEU A C 1
ATOM 711 O O . LEU A 1 91 ? -21.483 -2.790 22.945 1.00 82.62 91 LEU A O 1
ATOM 715 N N . ILE A 1 92 ? -21.950 -4.151 24.674 1.00 86.12 92 ILE A N 1
ATOM 716 C CA . ILE A 1 92 ? -22.287 -5.336 23.869 1.00 86.12 92 ILE A CA 1
ATOM 717 C C . ILE A 1 92 ? -23.292 -5.011 22.751 1.00 86.12 92 ILE A C 1
ATOM 719 O O . ILE A 1 92 ? -23.001 -5.340 21.600 1.00 86.12 92 ILE A O 1
ATOM 723 N N . PRO A 1 93 ? -24.419 -4.314 23.005 1.00 87.75 93 PRO A N 1
ATOM 724 C CA . PRO A 1 93 ? -25.378 -3.988 21.949 1.00 87.75 93 PRO A CA 1
ATOM 725 C C . PRO A 1 93 ? -24.791 -3.077 20.864 1.00 87.75 93 PRO A C 1
ATOM 727 O O . PRO A 1 93 ? -25.076 -3.258 19.683 1.00 87.75 93 PRO A O 1
ATOM 730 N N . GLN A 1 94 ? -23.940 -2.122 21.252 1.00 84.75 94 GLN A N 1
ATOM 731 C CA . GLN A 1 94 ? -23.298 -1.189 20.320 1.00 84.75 94 GLN A CA 1
ATOM 732 C C . GLN A 1 94 ? -22.275 -1.914 19.437 1.00 84.75 94 GLN A C 1
ATOM 734 O O . GLN A 1 94 ? -22.229 -1.692 18.230 1.00 84.75 94 GLN A O 1
ATOM 739 N N . LEU A 1 95 ? -21.496 -2.827 20.025 1.00 86.12 95 LEU A N 1
ATOM 740 C CA . LEU A 1 95 ? -20.550 -3.676 19.301 1.00 86.12 95 LEU A CA 1
ATOM 741 C C . LEU A 1 95 ? -21.265 -4.666 18.374 1.00 86.12 95 LEU A C 1
ATOM 743 O O . LEU A 1 95 ? -20.812 -4.876 17.253 1.00 86.12 95 LEU A O 1
ATOM 747 N N . ALA A 1 96 ? -22.395 -5.236 18.802 1.00 87.75 96 ALA A N 1
ATOM 748 C CA . ALA A 1 96 ? -23.215 -6.121 17.975 1.00 87.75 96 ALA A CA 1
ATOM 749 C C . ALA A 1 96 ? -23.824 -5.380 16.774 1.00 87.75 96 ALA A C 1
ATOM 751 O O . ALA A 1 96 ? -23.813 -5.897 15.656 1.00 87.75 96 ALA A O 1
ATOM 752 N N . GLN A 1 97 ? -24.306 -4.150 16.975 1.00 86.81 97 GLN A N 1
ATOM 753 C CA . GLN A 1 97 ? -24.778 -3.303 15.880 1.00 86.81 97 GLN A CA 1
ATOM 754 C C . GLN A 1 97 ? -23.645 -2.992 14.894 1.00 86.81 97 GLN A C 1
ATOM 756 O O . GLN A 1 97 ? -23.822 -3.158 13.688 1.00 86.81 97 GLN A O 1
ATOM 761 N N . LEU A 1 98 ? -22.464 -2.634 15.400 1.00 83.38 98 LEU A N 1
ATOM 762 C CA . LEU A 1 98 ? -21.287 -2.375 14.574 1.00 83.38 98 LEU A CA 1
ATOM 763 C C . LEU A 1 98 ? -20.882 -3.616 13.756 1.00 83.38 98 LEU A C 1
ATOM 765 O O . LEU A 1 98 ? -20.581 -3.516 12.569 1.00 83.38 98 LEU A O 1
ATOM 769 N N . LEU A 1 99 ? -20.937 -4.804 14.362 1.00 86.94 99 LEU A N 1
ATOM 770 C CA . LEU A 1 99 ? -20.638 -6.070 13.688 1.00 86.94 99 LEU A CA 1
ATOM 771 C C . LEU A 1 99 ? -21.640 -6.400 12.565 1.00 86.94 99 LEU A C 1
ATOM 773 O O . LEU A 1 99 ? -21.284 -7.072 11.595 1.00 86.94 99 LEU A O 1
ATOM 777 N N . ASN A 1 100 ? -22.886 -5.935 12.685 1.00 87.38 100 ASN A N 1
ATOM 778 C CA . ASN A 1 100 ? -23.901 -6.050 11.637 1.00 87.38 100 ASN A CA 1
ATOM 779 C C . ASN A 1 100 ? -23.712 -5.005 10.527 1.00 87.38 100 ASN A C 1
ATOM 781 O O . ASN A 1 100 ? -23.915 -5.321 9.356 1.00 87.38 100 ASN A O 1
ATOM 785 N N . GLU A 1 101 ? -23.300 -3.783 10.871 1.00 84.81 101 GLU A N 1
ATOM 786 C CA . GLU A 1 101 ? -23.034 -2.709 9.902 1.00 84.81 101 GLU A CA 1
ATOM 787 C C . GLU A 1 101 ? -21.785 -2.983 9.045 1.00 84.81 101 GLU A C 1
ATOM 789 O O . GLU A 1 101 ? -21.745 -2.607 7.870 1.00 84.81 101 GLU A O 1
ATOM 794 N N . PHE A 1 102 ? -20.785 -3.683 9.592 1.00 82.50 102 PHE A N 1
ATOM 795 C CA . PHE A 1 102 ? -19.534 -4.005 8.900 1.00 82.50 102 PHE A CA 1
ATOM 796 C C . PHE A 1 102 ? -19.400 -5.517 8.638 1.00 82.50 102 PHE A C 1
ATOM 798 O O . PHE A 1 102 ? -18.716 -6.223 9.380 1.00 82.50 102 PHE A O 1
ATOM 805 N N . PRO A 1 103 ? -19.983 -6.046 7.538 1.00 82.25 103 PRO A N 1
ATOM 806 C CA . PRO A 1 103 ? -20.013 -7.484 7.256 1.00 82.25 103 PRO A CA 1
ATOM 807 C C . PRO A 1 103 ? -18.628 -8.132 7.110 1.00 82.25 103 PRO A C 1
ATOM 809 O O . PRO A 1 103 ? -18.492 -9.337 7.318 1.00 82.25 103 PRO A O 1
ATOM 812 N N . HIS A 1 104 ? -17.612 -7.335 6.776 1.00 81.69 104 HIS A N 1
ATOM 813 C CA . HIS A 1 104 ? -16.215 -7.749 6.628 1.00 81.69 104 HIS A CA 1
ATOM 814 C C . HIS A 1 104 ? -15.459 -7.890 7.961 1.00 81.69 104 HIS A C 1
ATOM 816 O O . HIS A 1 104 ? -14.323 -8.360 7.958 1.00 81.69 104 HIS A O 1
ATOM 822 N N . VAL A 1 105 ? -16.056 -7.480 9.084 1.00 83.88 105 VAL A N 1
ATOM 823 C CA . VAL A 1 105 ? -15.530 -7.731 10.429 1.00 83.88 105 VAL A CA 1
ATOM 824 C C . VAL A 1 105 ? -16.193 -8.988 10.989 1.00 83.88 105 VAL A C 1
ATOM 826 O O . VAL A 1 105 ? -17.419 -9.111 10.974 1.00 83.88 105 VAL A O 1
ATOM 829 N N . THR A 1 106 ? -15.377 -9.925 11.473 1.00 87.19 106 THR A N 1
ATOM 830 C CA . THR A 1 106 ? -15.845 -11.206 12.032 1.00 87.19 106 THR A CA 1
ATOM 831 C C . THR A 1 106 ? -16.067 -11.131 13.542 1.00 87.19 106 THR A C 1
ATOM 833 O O . THR A 1 106 ? -16.989 -11.759 14.059 1.00 87.19 106 THR A O 1
ATOM 836 N N . SER A 1 107 ? -15.236 -10.364 14.254 1.00 89.31 107 SER A N 1
ATOM 837 C CA . SER A 1 107 ? -15.311 -10.220 15.709 1.00 89.31 107 SER A CA 1
ATOM 838 C C . SER A 1 107 ? -14.686 -8.915 16.213 1.00 89.31 107 SER A C 1
ATOM 840 O O . SER A 1 107 ? -13.809 -8.336 15.568 1.00 89.31 107 SER A O 1
ATOM 842 N N . TYR A 1 108 ? -15.120 -8.487 17.400 1.00 87.06 108 TYR A N 1
ATOM 843 C CA . TYR A 1 108 ? -14.465 -7.475 18.228 1.00 87.06 108 TYR A CA 1
ATOM 844 C C . TYR A 1 108 ? -14.078 -8.098 19.567 1.00 87.06 108 TYR A C 1
ATOM 846 O O . TYR A 1 108 ? -14.912 -8.731 20.214 1.00 87.06 108 TYR A O 1
ATOM 854 N N . SER A 1 109 ? -12.835 -7.890 20.000 1.00 87.81 109 SER A N 1
ATOM 855 C CA . SER A 1 109 ? -12.317 -8.456 21.248 1.00 87.81 109 SER A CA 1
ATOM 856 C C . SER A 1 109 ? -11.492 -7.427 22.019 1.00 87.81 109 SER A C 1
ATOM 858 O O . SER A 1 109 ? -10.629 -6.760 21.447 1.00 87.81 109 SER A O 1
ATOM 860 N N . PHE A 1 110 ? -11.748 -7.320 23.320 1.00 86.19 110 PHE A N 1
ATOM 861 C CA . PHE A 1 110 ? -11.088 -6.408 24.251 1.00 86.19 110 PHE A CA 1
ATOM 862 C C . PHE A 1 110 ? -10.453 -7.213 25.383 1.00 86.19 110 PHE A C 1
ATOM 864 O O . PHE A 1 110 ? -11.142 -7.950 26.089 1.00 86.19 110 PHE A O 1
ATOM 871 N N . TYR A 1 111 ? -9.141 -7.056 25.545 1.00 86.81 111 TYR A N 1
ATOM 872 C CA . TYR A 1 111 ? -8.361 -7.695 26.601 1.00 86.81 111 TYR A CA 1
ATOM 873 C C . TYR A 1 111 ? -8.088 -6.691 27.715 1.00 86.81 111 TYR A C 1
ATOM 875 O O . TYR A 1 111 ? -7.542 -5.613 27.463 1.00 86.81 111 TYR A O 1
ATOM 883 N N . TYR A 1 112 ? -8.450 -7.053 28.941 1.00 85.56 112 TYR A N 1
ATOM 884 C CA . TYR A 1 112 ? -8.311 -6.182 30.100 1.00 85.56 112 TYR A CA 1
ATOM 885 C C . TYR A 1 112 ? -7.067 -6.518 30.929 1.00 85.56 112 TYR A C 1
ATOM 887 O O . TYR A 1 112 ? -6.711 -7.690 31.048 1.00 85.56 112 TYR A O 1
ATOM 895 N N . PRO A 1 113 ? -6.434 -5.523 31.585 1.00 82.88 113 PRO A N 1
ATOM 896 C CA . PRO A 1 113 ? -5.329 -5.770 32.516 1.00 82.88 113 PRO A CA 1
ATOM 897 C C . PRO A 1 113 ? -5.696 -6.680 33.698 1.00 82.88 113 PRO A C 1
ATOM 899 O O . PRO A 1 113 ? -4.810 -7.277 34.298 1.00 82.88 113 PRO A O 1
ATOM 902 N N . SER A 1 114 ? -6.989 -6.797 34.026 1.00 82.50 114 SER A N 1
ATOM 903 C CA . SER A 1 114 ? -7.505 -7.743 35.025 1.00 82.50 114 SER A CA 1
ATOM 904 C C . SER A 1 114 ? -7.403 -9.211 34.592 1.00 82.50 114 SER A C 1
ATOM 906 O O . SER A 1 114 ? -7.557 -10.093 35.429 1.00 82.50 114 SER A O 1
ATOM 908 N N . GLY A 1 115 ? -7.139 -9.481 33.308 1.00 82.50 115 GLY A N 1
ATOM 909 C CA . GLY A 1 115 ? -7.201 -10.816 32.711 1.00 82.50 115 GLY A CA 1
ATOM 910 C C . GLY A 1 115 ? -8.553 -11.144 32.070 1.00 82.50 115 GLY A C 1
ATOM 911 O O . GLY A 1 115 ? -8.677 -12.190 31.435 1.00 82.50 115 GLY A O 1
ATOM 912 N N . ASP A 1 116 ? -9.545 -10.255 32.183 1.00 84.56 116 ASP A N 1
ATOM 913 C CA . ASP A 1 116 ? -10.860 -10.450 31.569 1.00 84.56 116 ASP A CA 1
ATOM 914 C C . ASP A 1 116 ? -10.808 -10.264 30.046 1.00 84.56 116 ASP A C 1
ATOM 916 O O . ASP A 1 116 ? -10.047 -9.444 29.517 1.00 84.56 116 ASP A O 1
ATOM 920 N N . LEU A 1 117 ? -11.684 -10.984 29.345 1.00 85.19 117 LEU A N 1
ATOM 921 C CA . LEU A 1 117 ? -11.888 -10.875 27.904 1.00 85.19 117 LEU A CA 1
ATOM 922 C C . LEU A 1 117 ? -13.355 -10.552 27.622 1.00 85.19 117 LEU A C 1
ATOM 924 O O . LEU A 1 117 ? -14.239 -11.335 27.963 1.00 85.19 117 LEU A O 1
ATOM 928 N N . LEU A 1 118 ? -13.602 -9.441 26.931 1.00 86.06 118 LEU A N 1
ATOM 929 C CA . LEU A 1 118 ? -14.900 -9.161 26.321 1.00 86.06 118 LEU A CA 1
ATOM 930 C C . LEU A 1 118 ? -14.782 -9.410 24.820 1.00 86.06 118 LEU A C 1
ATOM 932 O O . LEU A 1 118 ? -14.023 -8.721 24.142 1.00 86.06 118 LEU A O 1
ATOM 936 N N . SER A 1 119 ? -15.518 -10.388 24.297 1.00 87.62 119 SER A N 1
ATOM 937 C CA . SER A 1 119 ? -15.482 -10.726 22.875 1.00 87.62 119 SER A CA 1
ATOM 938 C C . SER A 1 119 ? -16.879 -10.929 22.313 1.00 87.62 119 SER A C 1
ATOM 940 O O . SER A 1 119 ? -17.697 -11.631 22.902 1.00 87.62 119 SER A O 1
ATOM 942 N N . ILE A 1 120 ? -17.118 -10.343 21.145 1.00 88.19 120 ILE A N 1
ATOM 943 C CA . ILE A 1 120 ? -18.315 -10.536 20.332 1.00 88.19 120 ILE A CA 1
ATOM 944 C C . ILE A 1 120 ? -17.885 -11.008 18.955 1.00 88.19 120 ILE A C 1
ATOM 946 O O . ILE A 1 120 ? -17.005 -10.417 18.332 1.00 88.19 120 ILE A O 1
ATOM 950 N N . ALA A 1 121 ? -18.517 -12.075 18.489 1.00 89.06 121 ALA A N 1
ATOM 951 C CA . ALA A 1 121 ? -18.333 -12.638 17.162 1.00 89.06 121 ALA A CA 1
ATOM 952 C C . ALA A 1 121 ? -19.704 -12.838 16.508 1.00 89.06 121 ALA A C 1
ATOM 954 O O . ALA A 1 121 ? -20.718 -12.879 17.210 1.00 89.06 121 ALA A O 1
ATOM 955 N N . ARG A 1 122 ? -19.714 -12.914 15.176 1.00 83.69 122 ARG A N 1
ATOM 956 C CA . ARG A 1 122 ? -20.916 -13.228 14.400 1.00 83.69 122 ARG A CA 1
ATOM 957 C C . ARG A 1 122 ? -21.284 -14.700 14.535 1.00 83.69 122 ARG A C 1
ATOM 959 O O . ARG A 1 122 ? -20.350 -15.532 14.511 1.00 83.69 122 ARG A O 1
#

Radius of gyration: 37.37 Å; chains: 1; bounding box: 84×19×95 Å